Protein AF-A0A521FN89-F1 (afdb_monomer_lite)

Secondary structure (DSSP, 8-state):
--SSTTSSTTSSSSSS---------PPPHHHHHHHHHHHHHHHHHHTPPPP-SPPTTS-TT-TTTTT-HHHHTSHHHHH-TTS-BTTTTTSSSTT---PBPTHHHHTS---HHHHHHHHHHHHHHS-------------------------------SSGGGG--

Radius of gyration: 27.18 Å; chains: 1; bounding box: 83×64×55 Å

Foldseek 3Di:
DPDPVPPPVPPPPPPPPDPPPPPPPDPDVVNVVLVLVCLAQVCVSVVHDQFQDADPPQDVVLVVCRNPSNHNPRNCLQANSVQAQCNDPLVDDNSHRVHGGNVVVVPPPPPPVNVVVVVVVVVVVDDDPDPPPPPPPPDDDDDDDDDDDDDDDDPPDDPVVSPDD

Structure (mmCIF, N/CA/C/O backbone):
data_AF-A0A521FN89-F1
#
_entry.id   AF-A0A521FN89-F1
#
loop_
_atom_site.group_PDB
_atom_site.id
_atom_site.type_symbol
_atom_site.label_atom_id
_atom_site.label_alt_id
_atom_site.label_comp_id
_atom_site.label_asym_id
_atom_site.label_entity_id
_atom_site.label_seq_id
_atom_site.pdbx_PDB_ins_code
_atom_site.Cartn_x
_atom_site.Cartn_y
_atom_site.Cartn_z
_atom_site.occupancy
_atom_site.B_iso_or_equiv
_atom_site.auth_seq_id
_atom_site.auth_comp_id
_atom_site.auth_asym_id
_atom_site.auth_atom_id
_atom_site.pdbx_PDB_model_num
ATOM 1 N N . MET A 1 1 ? 71.090 -8.139 -41.449 1.00 52.09 1 MET A N 1
ATOM 2 C CA . MET A 1 1 ? 70.479 -8.644 -40.196 1.00 52.09 1 MET A CA 1
ATOM 3 C C . MET A 1 1 ? 69.151 -7.921 -39.938 1.00 52.09 1 MET A C 1
ATOM 5 O O . MET A 1 1 ? 69.048 -7.133 -39.009 1.00 52.09 1 MET A O 1
ATOM 9 N N . THR A 1 2 ? 68.128 -8.139 -40.779 1.00 53.69 2 THR A N 1
ATOM 10 C CA . THR A 1 2 ? 66.914 -7.284 -40.757 1.00 53.69 2 THR A CA 1
ATOM 11 C C . THR A 1 2 ? 65.649 -8.027 -41.204 1.00 53.69 2 THR A C 1
ATOM 13 O O . THR A 1 2 ? 64.848 -7.496 -41.961 1.00 53.69 2 THR A O 1
ATOM 16 N N . LYS A 1 3 ? 65.462 -9.289 -40.792 1.00 52.19 3 LYS A N 1
ATOM 17 C CA . LYS A 1 3 ? 64.255 -10.069 -41.152 1.00 52.19 3 LYS A CA 1
ATOM 18 C C . LYS A 1 3 ? 63.603 -10.844 -39.996 1.00 52.19 3 LYS A C 1
ATOM 20 O O . LYS A 1 3 ? 62.748 -11.675 -40.248 1.00 52.19 3 LYS A O 1
ATOM 25 N N . ILE A 1 4 ? 63.952 -10.555 -38.737 1.00 56.00 4 ILE A N 1
ATOM 26 C CA . ILE A 1 4 ? 63.400 -11.285 -37.569 1.00 56.00 4 ILE A CA 1
ATOM 27 C C . ILE A 1 4 ? 62.424 -10.424 -36.737 1.00 56.00 4 ILE A C 1
ATOM 29 O O . ILE A 1 4 ? 61.633 -10.940 -35.960 1.00 56.00 4 ILE A O 1
ATOM 33 N N . LYS A 1 5 ? 62.368 -9.101 -36.951 1.00 45.59 5 LYS A N 1
ATOM 34 C CA . LYS A 1 5 ? 61.544 -8.197 -36.120 1.00 45.59 5 LYS A CA 1
ATOM 35 C C . LYS A 1 5 ? 60.045 -8.161 -36.465 1.00 45.59 5 LYS A C 1
ATOM 37 O O . LYS A 1 5 ? 59.287 -7.532 -35.740 1.00 45.59 5 LYS A O 1
ATOM 42 N N . LYS A 1 6 ? 59.595 -8.814 -37.546 1.00 45.59 6 LYS A N 1
ATOM 43 C CA . LYS A 1 6 ? 58.177 -8.782 -37.968 1.00 45.59 6 LYS A CA 1
ATOM 44 C C . LYS A 1 6 ? 57.319 -9.933 -37.427 1.00 45.59 6 LYS A C 1
ATOM 46 O O . LYS A 1 6 ? 56.107 -9.878 -37.572 1.00 45.59 6 LYS A O 1
ATOM 51 N N . ALA A 1 7 ? 57.915 -10.937 -36.781 1.00 46.44 7 ALA A N 1
ATOM 52 C CA . ALA A 1 7 ? 57.180 -12.118 -36.317 1.00 46.44 7 ALA A CA 1
ATOM 53 C C . ALA A 1 7 ? 56.540 -11.966 -34.921 1.00 46.44 7 ALA A C 1
ATOM 55 O O . ALA A 1 7 ? 55.690 -12.766 -34.556 1.00 46.44 7 ALA A O 1
ATOM 56 N N . VAL A 1 8 ? 56.902 -10.938 -34.145 1.00 48.12 8 VAL A N 1
ATOM 57 C CA . VAL A 1 8 ? 56.388 -10.756 -32.768 1.00 48.12 8 VAL A CA 1
ATOM 58 C C . VAL A 1 8 ? 55.124 -9.884 -32.719 1.00 48.12 8 VAL A C 1
ATOM 60 O O . VAL A 1 8 ? 54.385 -9.910 -31.742 1.00 48.12 8 VAL A O 1
ATOM 63 N N . ALA A 1 9 ? 54.806 -9.154 -33.791 1.00 44.62 9 ALA A N 1
ATOM 64 C CA . ALA A 1 9 ? 53.658 -8.241 -33.816 1.00 44.62 9 ALA A CA 1
ATOM 65 C C . ALA A 1 9 ? 52.314 -8.911 -34.173 1.00 44.62 9 ALA A C 1
ATOM 67 O O . ALA A 1 9 ? 51.290 -8.237 -34.191 1.00 44.62 9 ALA A O 1
ATOM 68 N N . ILE A 1 10 ? 52.295 -10.222 -34.443 1.00 48.28 10 ILE A N 1
ATOM 69 C CA . ILE A 1 10 ? 51.078 -10.978 -34.795 1.00 48.28 10 ILE A CA 1
ATOM 70 C C . ILE A 1 10 ? 50.861 -12.117 -33.789 1.00 48.28 10 ILE A C 1
ATOM 72 O O . ILE A 1 10 ? 50.617 -13.251 -34.162 1.00 48.28 10 ILE A O 1
ATOM 76 N N . LEU A 1 11 ? 51.013 -11.847 -32.492 1.00 46.75 11 LEU A N 1
ATOM 77 C CA . LEU A 1 11 ? 50.614 -12.783 -31.424 1.00 46.75 11 LEU A CA 1
ATOM 78 C C . LEU A 1 11 ? 50.056 -12.067 -30.178 1.00 46.75 11 LEU A C 1
ATOM 80 O O . LEU A 1 11 ? 49.807 -12.703 -29.162 1.00 46.75 11 LEU A O 1
ATOM 84 N N . ALA A 1 12 ? 49.809 -10.755 -30.258 1.00 47.91 12 ALA A N 1
ATOM 85 C CA . ALA A 1 12 ? 49.251 -9.948 -29.165 1.00 47.91 12 ALA A CA 1
ATOM 86 C C . ALA A 1 12 ? 47.861 -9.357 -29.486 1.00 47.91 12 ALA A C 1
ATOM 88 O O . ALA A 1 12 ? 47.416 -8.433 -28.816 1.00 47.91 12 ALA A O 1
ATOM 89 N N . ALA A 1 13 ? 47.179 -9.862 -30.520 1.00 51.09 13 ALA A N 1
ATOM 90 C CA . ALA A 1 13 ? 45.869 -9.358 -30.954 1.00 51.09 13 ALA A CA 1
ATOM 91 C C . ALA A 1 13 ? 44.702 -10.338 -30.707 1.00 51.09 13 ALA A C 1
ATOM 93 O O . ALA A 1 13 ? 43.581 -10.060 -31.118 1.00 51.09 13 ALA A O 1
ATOM 94 N N . VAL A 1 14 ? 44.933 -11.473 -30.033 1.00 52.06 14 VAL A N 1
ATOM 95 C CA . VAL A 1 14 ? 43.906 -12.517 -29.795 1.00 52.06 14 VAL A CA 1
ATOM 96 C C . VAL A 1 14 ? 43.714 -12.799 -28.297 1.00 52.06 14 VAL A C 1
ATOM 98 O O . VAL A 1 14 ? 43.484 -13.925 -27.878 1.00 52.06 14 VAL A O 1
ATOM 101 N N . SER A 1 15 ? 43.826 -11.775 -27.452 1.00 55.38 15 SER A N 1
ATOM 102 C CA . SER A 1 15 ? 43.543 -11.889 -26.008 1.00 55.38 15 SER A CA 1
ATOM 103 C C . SER A 1 15 ? 42.516 -10.873 -25.488 1.00 55.38 15 SER A C 1
ATOM 105 O O . SER A 1 15 ? 42.207 -10.874 -24.302 1.00 55.38 15 SER A O 1
ATOM 107 N N . LEU A 1 16 ? 41.897 -10.073 -26.366 1.00 59.22 16 LEU A N 1
ATOM 108 C CA . LEU A 1 16 ? 40.799 -9.145 -26.034 1.00 59.22 16 LEU A CA 1
ATOM 109 C C . LEU A 1 16 ? 39.407 -9.722 -26.376 1.00 59.22 16 LEU A C 1
ATOM 111 O O . LEU A 1 16 ? 38.530 -9.021 -26.869 1.00 59.22 16 LEU A O 1
ATOM 115 N N . GLY A 1 17 ? 39.200 -11.022 -26.165 1.00 54.25 17 GLY A N 1
ATOM 116 C CA . GLY A 1 17 ? 38.037 -11.737 -26.703 1.00 54.25 17 GLY A CA 1
ATOM 117 C C . GLY A 1 17 ? 37.241 -12.557 -25.696 1.00 54.25 17 GLY A C 1
ATOM 118 O O . GLY A 1 17 ? 36.745 -13.608 -26.072 1.00 54.25 17 GLY A O 1
ATOM 119 N N . ALA A 1 18 ? 37.151 -12.148 -24.430 1.00 59.81 18 ALA A N 1
ATOM 120 C CA . ALA A 1 18 ? 36.240 -12.788 -23.474 1.00 59.81 18 ALA A CA 1
ATOM 121 C C . ALA A 1 18 ? 35.877 -11.849 -22.314 1.00 59.81 18 ALA A C 1
ATOM 123 O O . ALA A 1 18 ? 36.061 -12.180 -21.145 1.00 59.81 18 ALA A O 1
ATOM 124 N N . ILE A 1 19 ? 35.353 -10.659 -22.618 1.00 63.38 19 ILE A N 1
ATOM 125 C CA . ILE A 1 19 ? 34.515 -9.974 -21.629 1.00 63.38 19 ILE A CA 1
ATOM 126 C C . ILE A 1 19 ? 33.183 -10.716 -21.669 1.00 63.38 19 ILE A C 1
ATOM 128 O O . ILE A 1 19 ? 32.354 -10.469 -22.542 1.00 63.38 19 ILE A O 1
ATOM 132 N N . SER A 1 20 ? 33.016 -11.687 -20.771 1.00 60.06 20 SER A N 1
ATOM 133 C CA . SER A 1 20 ? 31.715 -12.286 -20.499 1.00 60.06 20 SER A CA 1
ATOM 134 C C . SER A 1 20 ? 30.771 -11.163 -20.085 1.00 60.06 20 SER A C 1
ATOM 136 O O . SER A 1 20 ? 30.815 -10.694 -18.950 1.00 60.06 20 SER A O 1
ATOM 138 N N . THR A 1 21 ? 29.925 -10.706 -21.005 1.00 60.84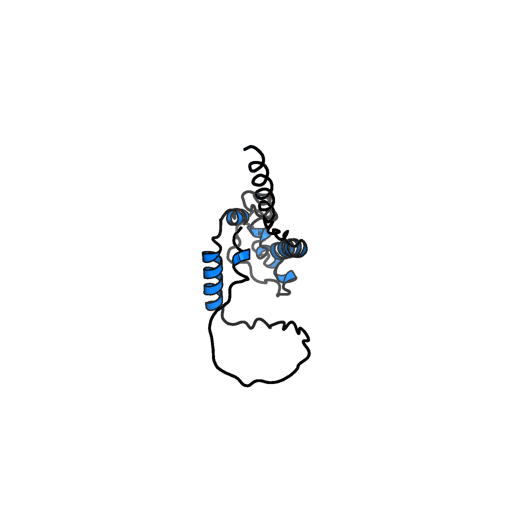 21 THR A N 1
ATOM 139 C CA . THR A 1 21 ? 28.751 -9.913 -20.658 1.00 60.84 21 THR A CA 1
ATOM 140 C C . THR A 1 21 ? 27.846 -10.840 -19.861 1.00 60.84 21 THR A C 1
ATOM 142 O O . THR A 1 21 ? 27.099 -11.632 -20.436 1.00 60.84 21 THR A O 1
ATOM 145 N N . ALA A 1 22 ? 27.970 -10.812 -18.533 1.00 61.19 22 ALA A N 1
ATOM 146 C CA . ALA A 1 22 ? 26.954 -11.380 -17.668 1.00 61.19 22 ALA A CA 1
ATOM 147 C C . ALA A 1 22 ? 25.636 -10.715 -18.076 1.00 61.19 22 ALA A C 1
ATOM 149 O O . ALA A 1 22 ? 25.475 -9.503 -17.937 1.00 61.19 22 ALA A O 1
ATOM 150 N N . ALA A 1 23 ? 24.743 -11.487 -18.690 1.00 59.19 23 ALA A N 1
ATOM 151 C CA . ALA A 1 23 ? 23.414 -11.010 -19.003 1.00 59.19 23 ALA A CA 1
ATOM 152 C C . ALA A 1 23 ? 22.731 -10.738 -17.663 1.00 59.19 23 ALA A C 1
ATOM 154 O O . ALA A 1 23 ? 22.388 -11.674 -16.940 1.00 59.19 23 ALA A O 1
ATOM 155 N N . PHE A 1 24 ? 22.575 -9.463 -17.309 1.00 56.91 24 PHE A N 1
ATOM 156 C CA . PHE A 1 24 ? 21.602 -9.084 -16.300 1.00 56.91 24 PHE A CA 1
ATOM 157 C C . PHE A 1 24 ? 20.266 -9.626 -16.794 1.00 56.91 24 PHE A C 1
ATOM 159 O O . PHE A 1 24 ? 19.802 -9.245 -17.869 1.00 56.91 24 PHE A O 1
ATOM 166 N N . ALA A 1 25 ? 19.704 -10.592 -16.069 1.00 62.88 25 ALA A N 1
ATOM 167 C CA . ALA A 1 25 ? 18.368 -11.064 -16.366 1.00 62.88 25 ALA A CA 1
ATOM 168 C C . ALA A 1 25 ? 17.439 -9.852 -16.236 1.00 62.88 25 ALA A C 1
ATOM 170 O O . ALA A 1 25 ? 17.292 -9.309 -15.140 1.00 62.88 25 ALA A O 1
ATOM 171 N N . ASP A 1 26 ? 16.874 -9.404 -17.359 1.00 70.50 26 ASP A N 1
ATOM 172 C CA . ASP A 1 26 ? 15.778 -8.438 -17.361 1.00 70.50 26 ASP A CA 1
ATOM 173 C C . ASP A 1 26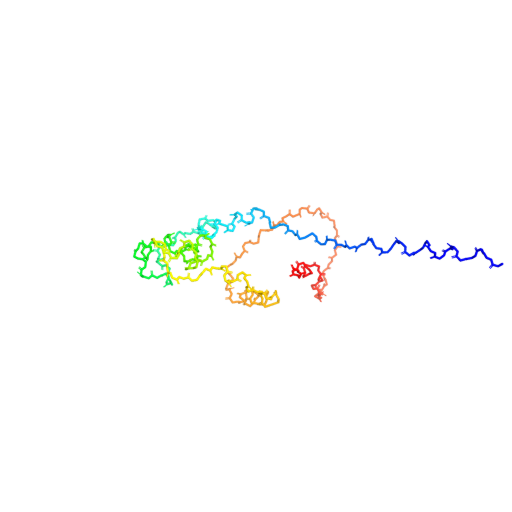 ? 14.733 -8.952 -16.362 1.00 70.50 26 ASP A C 1
ATOM 175 O O . ASP A 1 26 ? 14.414 -10.151 -16.412 1.00 70.50 26 ASP A O 1
ATOM 179 N N . PRO A 1 27 ? 14.263 -8.133 -15.399 1.00 70.56 27 PRO A N 1
ATOM 180 C CA . PRO A 1 27 ? 13.206 -8.562 -14.507 1.00 70.56 27 PRO A CA 1
ATOM 181 C C . PRO A 1 27 ? 12.075 -9.169 -15.334 1.00 70.56 27 PRO A C 1
ATOM 183 O O . PRO A 1 27 ? 11.471 -8.512 -16.181 1.00 70.56 27 PRO A O 1
ATOM 186 N N . ASP A 1 28 ? 11.814 -10.453 -15.087 1.00 85.69 28 ASP A N 1
ATOM 187 C CA . ASP A 1 28 ? 10.754 -11.183 -15.764 1.00 85.69 28 ASP A CA 1
ATOM 188 C C . ASP A 1 28 ? 9.457 -10.368 -15.655 1.00 85.69 28 ASP A C 1
ATOM 190 O O . ASP A 1 28 ? 8.962 -10.092 -14.556 1.00 85.69 28 ASP A O 1
ATOM 194 N N . GLN A 1 29 ? 8.914 -9.948 -16.799 1.00 88.12 29 GLN A N 1
ATOM 195 C CA . GLN A 1 29 ? 7.742 -9.069 -16.848 1.00 88.12 29 GLN A CA 1
ATOM 196 C C . GLN A 1 29 ? 6.543 -9.707 -16.125 1.00 88.12 29 GLN A C 1
ATOM 198 O O . GLN A 1 29 ? 5.728 -9.008 -15.514 1.00 88.12 29 GLN A O 1
ATOM 203 N N . GLY A 1 30 ? 6.468 -11.045 -16.113 1.00 90.94 30 GLY A N 1
ATOM 204 C CA . GLY A 1 30 ? 5.498 -11.798 -15.319 1.00 90.94 30 GLY A CA 1
ATOM 205 C C . GLY A 1 30 ? 5.653 -11.564 -13.814 1.00 90.94 30 GLY A C 1
ATOM 206 O O . GLY A 1 30 ? 4.665 -11.335 -13.109 1.00 90.94 30 GLY A O 1
ATOM 207 N N . SER A 1 31 ? 6.886 -11.561 -13.320 1.00 89.12 31 SER A N 1
ATOM 208 C CA . SER A 1 31 ? 7.246 -11.302 -11.927 1.00 89.12 31 SER A CA 1
ATOM 209 C C . SER A 1 31 ? 6.942 -9.862 -11.517 1.00 89.12 31 SER A C 1
ATOM 211 O O . SER A 1 31 ? 6.370 -9.658 -10.442 1.00 89.12 31 SER A O 1
ATOM 213 N N . ILE A 1 32 ? 7.199 -8.878 -12.387 1.00 88.69 32 ILE A N 1
ATOM 214 C CA . ILE A 1 32 ? 6.820 -7.472 -12.154 1.00 88.69 32 ILE A CA 1
ATOM 215 C C . ILE A 1 32 ? 5.296 -7.340 -12.057 1.00 88.69 32 ILE A C 1
ATOM 217 O O . ILE A 1 32 ? 4.767 -6.817 -11.070 1.00 88.69 32 ILE A O 1
ATOM 221 N N . ALA A 1 33 ? 4.567 -7.877 -13.040 1.00 93.69 33 ALA A N 1
ATOM 222 C CA . ALA A 1 33 ? 3.108 -7.822 -13.062 1.00 93.69 33 ALA A CA 1
ATOM 223 C C . ALA A 1 33 ? 2.490 -8.522 -11.840 1.00 93.69 33 ALA A C 1
ATOM 225 O O . ALA A 1 33 ? 1.530 -8.028 -11.237 1.00 93.69 33 ALA A O 1
ATOM 226 N N . ARG A 1 34 ? 3.051 -9.665 -11.429 1.00 95.12 34 ARG A N 1
ATOM 227 C CA . ARG A 1 34 ? 2.632 -10.373 -10.215 1.00 95.12 34 ARG A CA 1
ATOM 228 C C . ARG A 1 34 ? 2.933 -9.562 -8.954 1.00 95.12 34 ARG A C 1
ATOM 230 O O . ARG A 1 34 ? 2.083 -9.527 -8.064 1.00 95.12 34 ARG A O 1
ATOM 237 N N . GLY A 1 35 ? 4.085 -8.895 -8.890 1.00 93.50 35 GLY A N 1
ATOM 238 C CA . GLY A 1 35 ? 4.455 -7.984 -7.807 1.00 93.50 35 GLY A CA 1
ATOM 239 C C . GLY A 1 35 ? 3.438 -6.856 -7.628 1.00 93.50 35 GLY A C 1
ATOM 240 O O . GLY A 1 35 ? 2.936 -6.658 -6.523 1.00 93.50 35 GLY A O 1
ATOM 241 N N . GLY A 1 36 ? 3.026 -6.205 -8.720 1.00 94.25 36 GLY A N 1
ATOM 242 C CA . GLY A 1 36 ? 1.988 -5.167 -8.686 1.00 94.25 36 GLY A CA 1
ATOM 243 C C . GLY A 1 36 ? 0.637 -5.678 -8.168 1.00 94.25 36 GLY A C 1
ATOM 244 O O . GLY A 1 36 ? -0.001 -5.033 -7.335 1.00 94.25 36 GLY A O 1
ATOM 245 N N . LYS A 1 37 ? 0.215 -6.883 -8.584 1.00 97.06 37 LYS A N 1
ATOM 246 C CA . LYS A 1 37 ? -1.013 -7.513 -8.061 1.00 97.06 37 LYS A CA 1
ATOM 247 C C . LYS A 1 37 ? -0.915 -7.817 -6.564 1.00 97.06 37 LYS A C 1
ATOM 249 O O . LYS A 1 37 ? -1.892 -7.618 -5.843 1.00 97.06 37 LYS A O 1
ATOM 254 N N . LEU A 1 38 ? 0.239 -8.304 -6.096 1.00 97.00 38 LEU A N 1
ATOM 255 C CA . LEU A 1 38 ? 0.479 -8.555 -4.671 1.00 97.00 38 LEU A CA 1
ATOM 256 C C . LEU A 1 38 ? 0.425 -7.251 -3.869 1.00 97.00 38 LEU A C 1
ATOM 258 O O . LEU A 1 38 ? -0.254 -7.194 -2.848 1.00 97.00 38 LEU A O 1
ATOM 262 N N . TYR A 1 39 ? 1.062 -6.197 -4.371 1.00 96.06 39 TYR A N 1
ATOM 263 C CA . TYR A 1 39 ? 1.072 -4.880 -3.739 1.00 96.06 39 TYR A CA 1
ATOM 264 C C . TYR A 1 39 ? -0.334 -4.264 -3.620 1.00 96.06 39 TYR A C 1
ATOM 266 O O . TYR A 1 39 ? -0.665 -3.622 -2.620 1.00 96.06 39 TYR A O 1
ATOM 274 N N . ASP A 1 40 ? -1.195 -4.497 -4.616 1.00 96.69 40 ASP A N 1
ATOM 275 C CA . ASP A 1 40 ? -2.579 -4.027 -4.589 1.00 96.69 40 ASP A CA 1
ATOM 276 C C . ASP A 1 40 ? -3.490 -4.881 -3.704 1.00 96.69 40 ASP A C 1
ATOM 278 O O . ASP A 1 40 ? -4.297 -4.329 -2.959 1.00 96.69 40 ASP A O 1
ATOM 282 N N . LYS A 1 41 ? -3.437 -6.214 -3.823 1.00 96.69 41 LYS A N 1
ATOM 283 C CA . LYS A 1 41 ? -4.412 -7.107 -3.182 1.00 96.69 41 LYS A CA 1
ATOM 284 C C . LYS A 1 41 ? -3.866 -8.521 -2.962 1.00 96.69 41 LYS A C 1
ATOM 286 O O . LYS A 1 41 ? -4.398 -9.500 -3.494 1.00 96.69 41 LYS A O 1
ATOM 291 N N . TRP A 1 42 ? -2.808 -8.626 -2.157 1.00 96.94 42 TRP A N 1
ATOM 292 C CA . TRP A 1 42 ? -2.061 -9.866 -1.914 1.00 96.94 42 TRP A CA 1
ATOM 293 C C . TRP A 1 42 ? -2.935 -11.083 -1.595 1.00 96.94 42 TRP A C 1
ATOM 295 O O . TRP A 1 42 ? -2.722 -12.139 -2.190 1.00 96.94 42 TRP A O 1
ATOM 305 N N . TYR A 1 43 ? -3.948 -10.936 -0.735 1.00 96.88 43 TYR A N 1
ATOM 306 C CA . TYR A 1 43 ? -4.795 -12.045 -0.287 1.00 96.88 43 TYR A CA 1
ATOM 307 C C . TYR A 1 43 ? -5.541 -12.712 -1.450 1.00 96.88 43 TYR A C 1
ATOM 309 O O . TYR A 1 43 ? -5.615 -13.935 -1.513 1.00 96.88 43 TYR A O 1
ATOM 317 N N . LYS A 1 44 ? -5.968 -11.947 -2.467 1.00 97.25 44 LYS A N 1
ATOM 318 C CA . LYS A 1 44 ? -6.562 -12.530 -3.681 1.00 97.25 44 LYS A CA 1
ATOM 319 C C . LYS A 1 44 ? -5.540 -13.264 -4.543 1.00 97.25 44 LYS A C 1
ATOM 321 O O . LYS A 1 44 ? -5.867 -14.286 -5.136 1.00 97.25 44 LYS A O 1
ATOM 326 N N . VAL A 1 45 ? -4.312 -12.753 -4.626 1.00 96.94 45 VAL A N 1
ATOM 327 C CA . VAL A 1 45 ? -3.256 -13.356 -5.455 1.00 96.94 45 VAL A CA 1
ATOM 328 C C . VAL A 1 45 ? -2.794 -14.687 -4.875 1.00 96.94 45 VAL A C 1
ATOM 330 O O . VAL A 1 45 ? -2.602 -15.644 -5.624 1.00 96.94 45 VAL A O 1
ATOM 333 N N . ILE A 1 46 ? -2.630 -14.761 -3.553 1.00 96.25 46 ILE A N 1
ATOM 334 C CA . ILE A 1 46 ? -2.208 -15.992 -2.876 1.00 96.25 46 ILE A CA 1
ATOM 335 C C . ILE A 1 46 ? -3.375 -16.904 -2.481 1.00 96.25 46 ILE A C 1
ATOM 337 O O . ILE A 1 46 ? -3.131 -17.979 -1.945 1.00 96.25 46 ILE A O 1
ATOM 341 N N . LYS A 1 47 ? -4.620 -16.499 -2.775 1.00 96.94 47 LYS A N 1
ATOM 342 C CA . LYS A 1 47 ? -5.855 -17.218 -2.418 1.00 96.94 47 LYS A CA 1
ATOM 343 C C . LYS A 1 47 ? -6.015 -17.429 -0.905 1.00 96.94 47 LYS A C 1
ATOM 345 O O . LYS A 1 47 ? -6.481 -18.477 -0.474 1.00 96.94 47 LYS A O 1
ATOM 350 N N . ALA A 1 48 ? -5.597 -16.441 -0.119 1.00 96.69 48 ALA A N 1
ATOM 351 C CA . ALA A 1 48 ? -5.893 -16.374 1.304 1.00 96.69 48 ALA A CA 1
ATOM 352 C C . ALA A 1 48 ? -7.271 -15.741 1.527 1.00 96.69 48 ALA A C 1
ATOM 354 O O . ALA A 1 48 ? -7.788 -15.028 0.657 1.00 96.69 48 ALA A O 1
ATOM 355 N N . ASP A 1 49 ? -7.835 -15.968 2.709 1.00 97.56 49 ASP A N 1
ATOM 356 C CA . ASP A 1 49 ? -9.070 -15.313 3.118 1.00 97.56 49 ASP A CA 1
ATOM 357 C C . ASP A 1 49 ? -8.895 -13.791 3.166 1.00 97.56 49 ASP A C 1
ATOM 359 O O . ASP A 1 49 ? -7.805 -13.257 3.398 1.00 97.56 49 ASP A O 1
ATOM 363 N N . THR A 1 50 ? -9.986 -13.073 2.899 1.00 97.06 50 THR A N 1
ATOM 364 C CA . THR A 1 50 ? -9.971 -11.610 2.988 1.00 97.06 50 THR A CA 1
ATOM 365 C C . THR A 1 50 ? -9.870 -11.211 4.461 1.00 97.06 50 THR A C 1
ATOM 367 O O . THR A 1 50 ? -10.647 -11.734 5.258 1.00 97.06 50 THR A O 1
ATOM 370 N N . PRO A 1 51 ? -8.969 -10.285 4.834 1.00 96.44 51 PRO A N 1
ATOM 371 C CA . PRO A 1 51 ? -8.888 -9.801 6.206 1.00 96.44 51 PRO A CA 1
ATOM 372 C C . PRO A 1 51 ? -10.233 -9.251 6.689 1.00 96.44 51 PRO A C 1
ATOM 374 O O . PRO A 1 51 ? -10.872 -8.462 5.988 1.00 96.44 51 PRO A O 1
ATOM 377 N N . THR A 1 52 ? -10.648 -9.677 7.880 1.00 97.00 52 THR A N 1
ATOM 378 C CA . THR A 1 52 ? -11.900 -9.256 8.530 1.00 97.00 52 THR A CA 1
ATOM 379 C C . THR A 1 52 ? -11.675 -8.204 9.607 1.00 97.00 52 THR A C 1
ATOM 381 O O . THR A 1 52 ? -12.571 -7.417 9.882 1.00 97.00 52 THR A O 1
ATOM 384 N N . GLU A 1 53 ? -10.470 -8.151 10.170 1.00 96.19 53 GLU A N 1
ATOM 385 C CA . GLU A 1 53 ? -10.082 -7.177 11.186 1.00 96.19 53 GLU A CA 1
ATOM 386 C C . GLU A 1 53 ? -9.240 -6.061 10.581 1.00 96.19 53 GLU A C 1
ATOM 388 O O . GLU A 1 53 ? -8.465 -6.282 9.645 1.00 96.19 53 GLU A O 1
ATOM 393 N N . THR A 1 54 ? -9.376 -4.847 11.111 1.00 95.69 54 THR A N 1
ATOM 394 C CA . THR A 1 54 ? -8.562 -3.708 10.675 1.00 95.69 54 THR A CA 1
ATOM 395 C C . THR A 1 54 ? -7.086 -3.961 10.951 1.00 95.69 54 THR A C 1
ATOM 397 O O . THR A 1 54 ? -6.711 -4.471 12.007 1.00 95.69 54 THR A O 1
ATOM 400 N N . HIS A 1 55 ? -6.231 -3.575 10.002 1.00 96.12 55 HIS A N 1
ATOM 401 C CA . HIS A 1 55 ? -4.791 -3.660 10.192 1.00 96.12 55 HIS A CA 1
ATOM 402 C C . HIS A 1 55 ? -4.363 -2.815 11.414 1.00 96.12 55 HIS A C 1
ATOM 404 O O . HIS A 1 55 ? -4.616 -1.609 11.414 1.00 96.12 55 HIS A O 1
ATOM 410 N N . PRO A 1 56 ? -3.672 -3.381 12.427 1.00 95.75 56 PRO A N 1
ATOM 411 C CA . PRO A 1 56 ? -3.403 -2.694 13.700 1.00 95.75 56 PRO A CA 1
ATOM 412 C C . PRO A 1 56 ? -2.638 -1.370 13.580 1.00 95.75 56 PRO A C 1
ATOM 414 O O . PRO A 1 56 ? -2.787 -0.483 14.411 1.00 95.75 56 PRO A O 1
ATOM 417 N N . LEU A 1 57 ? -1.807 -1.245 12.543 1.00 95.50 57 LEU A N 1
ATOM 418 C CA . LEU A 1 57 ? -1.009 -0.044 12.267 1.00 95.50 57 LEU A CA 1
ATOM 419 C C . LEU A 1 57 ? -1.681 0.945 11.305 1.00 95.50 57 LEU A C 1
ATOM 421 O O . LEU A 1 57 ? -1.065 1.942 10.935 1.00 95.50 57 LEU A O 1
ATOM 425 N N . TYR A 1 58 ? -2.899 0.663 10.837 1.00 96.06 58 TYR A N 1
ATOM 426 C CA . TYR A 1 58 ? -3.586 1.597 9.954 1.00 96.06 58 TYR A CA 1
ATOM 427 C C . TYR A 1 58 ? -4.070 2.815 10.751 1.00 96.06 58 TYR A C 1
ATOM 429 O O . TYR A 1 58 ? -4.669 2.641 11.815 1.00 96.06 58 TYR A O 1
ATOM 437 N N . PRO A 1 59 ? -3.835 4.048 10.272 1.00 95.12 59 PRO A N 1
ATOM 438 C CA . PRO A 1 59 ? -4.167 5.240 11.034 1.00 95.12 59 PRO A CA 1
ATOM 439 C C . PRO A 1 59 ? -5.680 5.382 11.193 1.00 95.12 59 PRO A C 1
ATOM 441 O O . PRO A 1 59 ? -6.425 5.443 10.213 1.00 95.12 59 PRO A O 1
ATOM 444 N N . SER A 1 60 ? -6.129 5.504 12.441 1.00 94.56 60 SER A N 1
ATOM 445 C CA . SER A 1 60 ? -7.534 5.762 12.774 1.00 94.56 60 SER A CA 1
ATOM 446 C C . SER A 1 60 ? -8.028 7.121 12.270 1.00 94.56 60 SER A C 1
ATOM 448 O O . SER A 1 60 ? -9.229 7.291 12.083 1.00 94.56 60 SER A O 1
ATOM 450 N N . SER A 1 61 ? -7.115 8.061 11.998 1.00 93.12 61 SER A N 1
ATOM 451 C CA . SER A 1 61 ? -7.421 9.374 11.419 1.00 93.12 61 SER A CA 1
ATOM 452 C C . SER A 1 61 ? -7.945 9.308 9.980 1.00 93.12 61 SER A C 1
ATOM 454 O O . SER A 1 61 ? -8.593 10.251 9.531 1.00 93.12 61 SER A O 1
ATOM 456 N N . ASN A 1 62 ? -7.717 8.209 9.247 1.00 94.25 62 ASN A N 1
ATOM 457 C CA . ASN A 1 62 ? -8.354 7.987 7.951 1.00 94.25 62 ASN A CA 1
ATOM 458 C C . ASN A 1 62 ? -9.704 7.284 8.153 1.00 94.25 62 ASN A C 1
ATOM 460 O O . ASN A 1 62 ? -9.825 6.065 8.023 1.00 94.25 62 ASN A O 1
ATOM 464 N N . GLU A 1 63 ? -10.739 8.063 8.464 1.00 92.19 63 GLU A N 1
ATOM 465 C CA . GLU A 1 63 ? -12.078 7.552 8.795 1.00 92.19 63 GLU A CA 1
ATOM 466 C C . GLU A 1 63 ? -12.691 6.684 7.687 1.00 92.19 63 GLU A C 1
ATOM 468 O O . GLU A 1 63 ? -13.423 5.732 7.968 1.00 92.19 63 GLU A O 1
ATOM 473 N N . LYS A 1 64 ? -12.358 6.976 6.423 1.00 94.31 64 LYS A N 1
ATOM 474 C CA . LYS A 1 64 ? -12.894 6.257 5.264 1.00 94.31 64 LYS A CA 1
ATOM 475 C C . LYS A 1 64 ? -12.457 4.796 5.250 1.00 94.31 64 LYS A C 1
ATOM 477 O O . LYS A 1 64 ? -13.281 3.926 4.972 1.00 94.31 64 LYS A O 1
ATOM 482 N N . TYR A 1 65 ? -11.184 4.523 5.528 1.00 96.00 65 TYR A N 1
ATOM 483 C CA . TYR A 1 65 ? -10.601 3.187 5.373 1.00 96.00 65 TYR A CA 1
ATOM 484 C C . TYR A 1 65 ? -10.177 2.529 6.693 1.00 96.00 65 TYR A C 1
ATOM 486 O O . TYR A 1 65 ? -9.939 1.319 6.717 1.00 96.00 65 TYR A O 1
ATOM 494 N N . ALA A 1 66 ? -10.172 3.257 7.815 1.00 94.94 66 ALA A N 1
ATOM 495 C CA . ALA A 1 66 ? -9.840 2.709 9.134 1.00 94.94 66 ALA A CA 1
ATOM 496 C C . ALA A 1 66 ? -10.761 1.560 9.568 1.00 94.94 66 ALA A C 1
ATOM 498 O O . ALA A 1 66 ? -10.336 0.688 10.318 1.00 94.94 66 ALA A O 1
ATOM 499 N N . LYS A 1 67 ? -11.997 1.507 9.060 1.00 95.38 67 LYS A N 1
ATOM 500 C CA . LYS A 1 67 ? -12.960 0.419 9.319 1.00 95.38 67 LYS A CA 1
ATOM 501 C C . LYS A 1 67 ? -13.179 -0.499 8.107 1.00 95.38 67 LYS A C 1
ATOM 503 O O . LYS A 1 67 ? -14.175 -1.209 8.046 1.00 95.38 67 LYS A O 1
ATOM 508 N N . GLN A 1 68 ? -12.279 -0.461 7.122 1.00 96.12 68 GLN A N 1
ATOM 509 C CA . GLN A 1 68 ? -12.366 -1.257 5.893 1.00 96.12 68 GLN A CA 1
ATOM 510 C C . GLN A 1 68 ? -11.199 -2.252 5.812 1.00 96.12 68 GLN A C 1
ATOM 512 O O . GLN A 1 68 ? -10.195 -1.969 5.151 1.00 96.12 68 GLN A O 1
ATOM 517 N N . PRO A 1 69 ? -11.300 -3.421 6.467 1.00 95.31 69 PRO A N 1
ATOM 518 C CA . PRO A 1 69 ? -10.205 -4.392 6.564 1.00 95.31 69 PRO A CA 1
ATOM 519 C C . PRO A 1 69 ? -9.772 -4.942 5.192 1.00 95.31 69 PRO A C 1
ATOM 521 O O . PRO A 1 69 ? -8.594 -5.146 4.910 1.00 95.31 69 PRO A O 1
ATOM 524 N N . ASN A 1 70 ? -10.699 -5.057 4.246 1.00 95.56 70 ASN A N 1
ATOM 525 C CA . ASN A 1 70 ? -10.394 -5.405 2.859 1.00 95.56 70 ASN A CA 1
ATOM 526 C C . ASN A 1 70 ? -9.520 -4.356 2.127 1.00 95.56 70 ASN A C 1
ATOM 528 O O . ASN A 1 70 ? -8.868 -4.694 1.130 1.00 95.56 70 ASN A O 1
ATOM 532 N N . ASN A 1 71 ? -9.501 -3.105 2.596 1.00 95.69 71 ASN A N 1
ATOM 533 C CA . ASN A 1 71 ? -8.752 -2.002 1.999 1.00 95.69 71 ASN A CA 1
ATOM 534 C C . ASN A 1 71 ? -7.468 -1.691 2.772 1.00 95.69 71 ASN A C 1
ATOM 536 O O . ASN A 1 71 ? -6.415 -1.569 2.150 1.00 95.69 71 ASN A O 1
ATOM 540 N N . ASN A 1 72 ? -7.531 -1.610 4.101 1.00 95.62 72 ASN A N 1
ATOM 541 C CA . ASN A 1 72 ? -6.407 -1.167 4.928 1.00 95.62 72 ASN A CA 1
ATOM 542 C C . ASN A 1 72 ? -5.256 -2.185 5.061 1.00 95.62 72 ASN A C 1
ATOM 544 O O . ASN A 1 72 ? -4.164 -1.817 5.481 1.00 95.62 72 ASN A O 1
ATOM 548 N N . TRP A 1 73 ? -5.453 -3.429 4.613 1.00 96.56 73 TRP A N 1
ATOM 549 C CA . TRP A 1 73 ? -4.392 -4.438 4.474 1.00 96.56 73 TRP A CA 1
ATOM 550 C C . TRP A 1 73 ? -3.654 -4.407 3.127 1.00 96.56 73 TRP A C 1
ATOM 552 O O . TRP A 1 73 ? -2.743 -5.207 2.894 1.00 96.56 73 TRP A O 1
ATOM 562 N N . ARG A 1 74 ? -4.060 -3.539 2.195 1.00 96.19 74 ARG A N 1
ATOM 563 C CA . ARG A 1 74 ? -3.404 -3.403 0.888 1.00 96.19 74 ARG A CA 1
ATOM 564 C C . ARG A 1 74 ? -2.146 -2.563 1.070 1.00 96.19 74 ARG A C 1
ATOM 566 O O . ARG A 1 74 ? -2.231 -1.452 1.581 1.00 96.19 74 ARG A O 1
ATOM 573 N N . CYS A 1 75 ? -0.997 -3.044 0.598 1.00 96.25 75 CYS A N 1
ATOM 574 C CA . CYS A 1 75 ? 0.286 -2.352 0.773 1.00 96.25 75 CYS A CA 1
ATOM 575 C C . CYS A 1 75 ? 0.223 -0.910 0.254 1.00 96.25 75 CYS A C 1
ATOM 577 O O . CYS A 1 75 ? 0.681 0.024 0.914 1.00 96.25 75 CYS A O 1
ATOM 579 N N . LYS A 1 76 ? -0.436 -0.722 -0.895 1.00 95.94 76 LYS A N 1
ATOM 580 C CA . LYS A 1 76 ? -0.617 0.601 -1.488 1.00 95.94 76 LYS A CA 1
ATOM 581 C C . LYS A 1 76 ? -1.459 1.565 -0.658 1.00 95.94 76 LYS A C 1
ATOM 583 O O . LYS A 1 76 ? -1.331 2.764 -0.857 1.00 95.94 76 LYS A O 1
ATOM 588 N N . GLU A 1 77 ? -2.345 1.068 0.204 1.00 96.62 77 GLU A N 1
ATOM 589 C CA . GLU A 1 77 ? -3.224 1.923 1.007 1.00 96.62 77 GLU A CA 1
ATOM 590 C C . GLU A 1 77 ? -2.408 2.727 2.025 1.00 96.62 77 GLU A C 1
ATOM 592 O O . GLU A 1 77 ? -2.678 3.901 2.237 1.00 96.62 77 GLU A O 1
ATOM 597 N N . CYS A 1 78 ? -1.349 2.132 2.579 1.00 95.50 78 CYS A N 1
ATOM 598 C CA . CYS A 1 78 ? -0.413 2.831 3.459 1.00 95.50 78 CYS A CA 1
ATOM 599 C C . CYS A 1 78 ? 0.705 3.531 2.680 1.00 95.50 78 CYS A C 1
ATOM 601 O O . CYS A 1 78 ? 1.036 4.675 2.970 1.00 95.50 78 CYS A O 1
ATOM 603 N N . HIS A 1 79 ? 1.287 2.853 1.689 1.00 95.38 79 HIS A N 1
ATOM 604 C CA . HIS A 1 79 ? 2.545 3.276 1.067 1.00 95.38 79 HIS A CA 1
ATOM 605 C C . HIS A 1 79 ? 2.386 3.959 -0.298 1.00 95.38 79 HIS A C 1
ATOM 607 O O . HIS A 1 79 ? 3.381 4.242 -0.967 1.00 95.38 79 HIS A O 1
ATOM 613 N N . GLY A 1 80 ? 1.152 4.245 -0.715 1.00 95.69 80 GLY A N 1
ATOM 614 C CA . GLY A 1 80 ? 0.835 4.845 -2.010 1.00 95.69 80 GLY A CA 1
ATOM 615 C C . GLY A 1 80 ? 0.877 3.8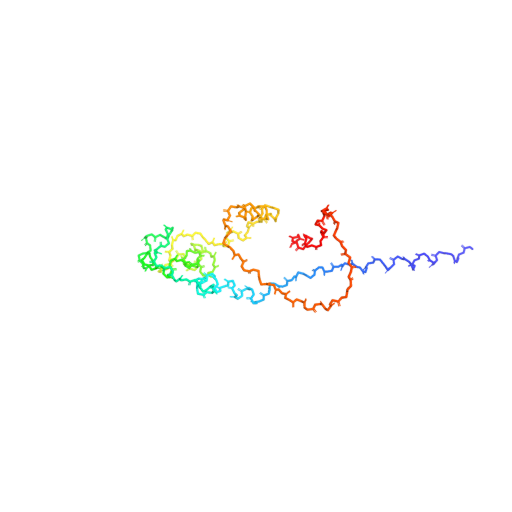36 -3.155 1.00 95.69 80 GLY A C 1
ATOM 616 O O . GLY A 1 80 ? 1.679 2.902 -3.159 1.00 95.69 80 GLY A O 1
ATOM 617 N N . TRP A 1 81 ? 0.024 4.017 -4.167 1.00 94.50 81 TRP A N 1
ATOM 618 C CA . TRP A 1 81 ? 0.061 3.189 -5.386 1.00 94.50 81 TRP A CA 1
ATOM 619 C C . TRP A 1 81 ? 1.327 3.412 -6.222 1.00 94.50 81 TRP A C 1
ATOM 621 O O . TRP A 1 81 ? 1.722 2.529 -6.974 1.00 94.50 81 TRP A O 1
ATOM 631 N N . ASP A 1 82 ? 1.965 4.566 -6.044 1.00 93.69 82 ASP A N 1
ATOM 632 C CA . ASP A 1 82 ? 3.241 4.966 -6.635 1.00 93.69 82 ASP A CA 1
ATOM 633 C C . ASP A 1 82 ? 4.455 4.600 -5.754 1.00 93.69 82 ASP A C 1
ATOM 635 O O . ASP A 1 82 ? 5.597 4.911 -6.097 1.00 93.69 82 ASP A O 1
ATOM 639 N N . GLY A 1 83 ? 4.219 3.971 -4.596 1.00 92.88 83 GLY A N 1
ATOM 640 C CA . GLY A 1 83 ? 5.254 3.583 -3.638 1.00 92.88 83 GLY A CA 1
ATOM 641 C C . GLY A 1 83 ? 5.880 4.748 -2.865 1.00 92.88 83 GLY A C 1
ATOM 642 O O . GLY A 1 83 ? 6.874 4.546 -2.165 1.00 92.88 83 GLY A O 1
ATOM 643 N N . ARG A 1 84 ? 5.333 5.966 -2.976 1.00 94.12 84 ARG A N 1
ATOM 644 C CA . ARG A 1 84 ? 5.889 7.186 -2.363 1.00 94.12 84 ARG A CA 1
ATOM 645 C C . ARG A 1 84 ? 5.161 7.622 -1.086 1.00 94.12 84 ARG A C 1
ATOM 647 O O . ARG A 1 84 ? 5.685 8.451 -0.348 1.00 94.12 84 ARG A O 1
ATOM 654 N N . GLY A 1 85 ? 4.005 7.034 -0.780 1.00 94.44 85 GLY A N 1
ATOM 655 C CA . GLY A 1 85 ? 3.240 7.305 0.442 1.00 94.44 85 GLY A CA 1
ATOM 656 C C . GLY A 1 85 ? 2.927 8.793 0.610 1.00 94.44 85 GLY A C 1
ATOM 657 O O . GLY A 1 85 ? 2.387 9.425 -0.301 1.00 94.44 85 GLY A O 1
ATOM 658 N N . VAL A 1 86 ? 3.299 9.346 1.766 1.00 95.44 86 VAL A N 1
ATOM 659 C CA . VAL A 1 86 ? 3.143 10.769 2.112 1.00 95.44 86 VAL A CA 1
ATOM 660 C C . VAL A 1 86 ? 3.859 11.727 1.147 1.00 95.44 86 VAL A C 1
ATOM 662 O O . VAL A 1 86 ? 3.408 12.853 0.972 1.00 95.44 86 VAL A O 1
ATOM 665 N N . ASP A 1 87 ? 4.899 11.271 0.443 1.00 95.12 87 ASP A N 1
ATOM 666 C CA . ASP A 1 87 ? 5.669 12.069 -0.527 1.00 95.12 87 ASP A CA 1
ATOM 667 C C . ASP A 1 87 ? 5.176 11.875 -1.980 1.00 95.12 87 ASP A C 1
ATOM 669 O O . ASP A 1 87 ? 5.891 12.150 -2.957 1.00 95.12 87 ASP A O 1
ATOM 673 N N . GLY A 1 88 ? 3.972 11.316 -2.133 1.00 95.31 88 GLY A N 1
ATOM 674 C CA . GLY A 1 88 ? 3.449 10.779 -3.384 1.00 95.31 88 GLY A CA 1
ATOM 675 C C . GLY A 1 88 ? 2.025 11.181 -3.726 1.00 95.31 88 GLY A C 1
ATOM 676 O O . GLY A 1 88 ? 1.473 12.173 -3.248 1.00 95.31 88 GLY A O 1
ATOM 677 N N . ALA A 1 89 ? 1.397 10.351 -4.551 1.00 96.00 89 ALA A N 1
ATOM 678 C CA . ALA A 1 89 ? 0.005 10.488 -4.951 1.00 96.00 89 ALA A CA 1
ATOM 679 C C . ALA A 1 89 ? -0.972 10.427 -3.764 1.00 96.00 89 ALA A C 1
ATOM 681 O O . ALA A 1 89 ? -2.072 10.963 -3.863 1.00 96.00 89 ALA A O 1
ATOM 682 N N . TYR A 1 90 ? -0.584 9.792 -2.651 1.00 95.38 90 TYR A N 1
ATOM 683 C CA . TYR A 1 90 ? -1.379 9.704 -1.417 1.00 95.38 90 TYR A CA 1
ATOM 684 C C . TYR A 1 90 ? -0.954 10.734 -0.354 1.00 95.38 90 TYR A C 1
ATOM 686 O O . TYR A 1 90 ? -1.302 10.596 0.816 1.00 95.38 90 TYR A O 1
ATOM 694 N N . LYS A 1 91 ? -0.247 11.806 -0.744 1.00 96.50 91 LYS A N 1
ATOM 695 C CA . LYS A 1 91 ? 0.074 12.929 0.158 1.00 96.50 91 LYS A CA 1
ATOM 696 C C . LYS A 1 91 ? -1.165 13.606 0.755 1.00 96.50 91 LYS A C 1
ATOM 698 O O . LYS A 1 91 ? -1.103 14.171 1.840 1.00 96.50 91 LYS A O 1
ATOM 703 N N . SER A 1 92 ? -2.283 13.584 0.030 1.00 95.06 92 SER A N 1
ATOM 704 C CA . SER A 1 92 ? -3.553 14.197 0.420 1.00 95.06 92 SER A CA 1
ATOM 705 C C . SER A 1 92 ? -4.741 13.440 -0.189 1.00 95.06 92 SER A C 1
ATOM 707 O O . SER A 1 92 ? -4.573 12.498 -0.967 1.00 95.06 92 SER A O 1
ATOM 709 N N . GLY A 1 93 ? -5.961 13.836 0.179 1.00 94.31 93 GLY A N 1
ATOM 710 C CA . GLY A 1 93 ? -7.195 13.204 -0.289 1.00 94.31 93 GLY A CA 1
ATOM 711 C C . GLY A 1 93 ? -7.589 11.970 0.525 1.00 94.31 93 GLY A C 1
ATOM 712 O O . GLY A 1 93 ? -7.050 11.703 1.593 1.00 94.31 93 GLY A O 1
ATOM 713 N N . SER A 1 94 ? -8.563 11.204 0.022 1.00 94.44 94 SER A N 1
ATOM 714 C CA . SER A 1 94 ? -9.220 10.163 0.832 1.00 94.44 94 SER A CA 1
ATOM 715 C C . SER A 1 94 ? -8.332 8.969 1.209 1.00 94.44 94 SER A C 1
ATOM 717 O O . SER A 1 94 ? -8.670 8.225 2.120 1.00 94.44 94 SER A O 1
ATOM 719 N N . HIS A 1 95 ? -7.204 8.793 0.519 1.00 95.44 95 HIS A N 1
ATOM 720 C CA . HIS A 1 95 ? -6.224 7.735 0.780 1.00 95.44 95 HIS A CA 1
ATOM 721 C C . HIS A 1 95 ? -5.019 8.220 1.603 1.00 95.44 95 HIS A C 1
ATOM 723 O O . HIS A 1 95 ? -4.056 7.480 1.780 1.00 95.44 95 HIS A O 1
ATOM 729 N N . ALA A 1 96 ? -5.031 9.467 2.084 1.00 96.50 96 ALA A N 1
ATOM 730 C CA . ALA A 1 96 ? -3.921 9.990 2.864 1.00 96.50 96 ALA A CA 1
ATOM 731 C C . ALA A 1 96 ? -3.820 9.280 4.219 1.00 96.50 96 ALA A C 1
ATOM 733 O O . ALA A 1 96 ? -4.799 9.174 4.959 1.00 96.50 96 ALA A O 1
ATOM 734 N N . THR A 1 97 ? -2.619 8.800 4.535 1.00 95.38 97 THR A N 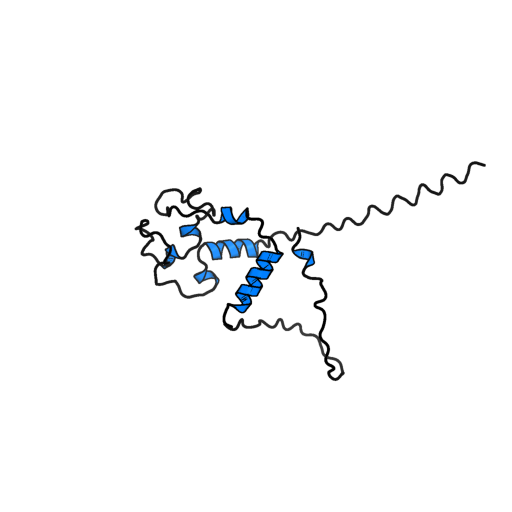1
ATOM 735 C CA . THR A 1 97 ? -2.301 8.109 5.796 1.00 95.38 97 THR A CA 1
ATOM 736 C C . THR A 1 97 ? -1.187 8.798 6.582 1.00 95.38 97 THR A C 1
ATOM 738 O O . THR A 1 97 ? -1.028 8.535 7.769 1.00 95.38 97 THR A O 1
ATOM 741 N N . GLY A 1 98 ? -0.391 9.656 5.931 1.00 94.88 98 GLY A N 1
ATOM 742 C CA . GLY A 1 98 ? 0.831 10.231 6.506 1.00 94.88 98 GLY A CA 1
ATOM 743 C C . GLY A 1 98 ? 2.004 9.244 6.608 1.00 94.88 98 GLY A C 1
ATOM 744 O O . GLY A 1 98 ? 3.049 9.590 7.154 1.00 94.88 98 GLY A O 1
ATOM 745 N N . ILE A 1 99 ? 1.863 8.023 6.082 1.00 94.06 99 ILE A N 1
ATOM 746 C CA . ILE A 1 99 ? 2.889 6.976 6.152 1.00 94.06 99 ILE A CA 1
ATOM 747 C C . ILE A 1 99 ? 3.889 7.134 4.997 1.00 94.06 99 ILE A C 1
ATOM 749 O O . ILE A 1 99 ? 3.516 7.415 3.856 1.00 94.06 99 ILE A O 1
ATOM 753 N N . LYS A 1 100 ? 5.182 6.932 5.282 1.00 93.88 100 LYS A N 1
ATOM 754 C CA . LYS A 1 100 ? 6.249 6.962 4.267 1.00 93.88 100 LYS A CA 1
ATOM 755 C C . LYS A 1 100 ? 6.083 5.851 3.226 1.00 93.88 100 LYS A C 1
ATOM 757 O O . LYS A 1 100 ? 5.673 4.733 3.541 1.00 93.88 100 LYS A O 1
ATOM 762 N N . GLY A 1 101 ? 6.434 6.158 1.980 1.00 92.88 101 GLY A N 1
ATOM 763 C CA . GLY A 1 101 ? 6.428 5.191 0.885 1.00 92.88 101 GLY A CA 1
ATOM 764 C C . GLY A 1 101 ? 7.472 4.080 1.029 1.00 92.88 101 GLY A C 1
ATOM 765 O O . GLY A 1 101 ? 8.476 4.235 1.723 1.00 92.88 101 GLY A O 1
ATOM 766 N N . VAL A 1 102 ? 7.257 2.968 0.320 1.00 90.38 102 VAL A N 1
ATOM 767 C CA . VAL A 1 102 ? 8.207 1.841 0.253 1.00 90.38 102 VAL A CA 1
ATOM 768 C C . VAL A 1 102 ? 9.457 2.157 -0.565 1.00 90.38 102 VAL A C 1
ATOM 770 O O . VAL A 1 102 ? 10.489 1.530 -0.351 1.00 90.38 102 VAL A O 1
ATOM 773 N N . ASN A 1 103 ? 9.413 3.147 -1.460 1.00 84.06 103 ASN A N 1
ATOM 774 C CA . ASN A 1 103 ? 10.559 3.485 -2.309 1.00 84.06 103 ASN A CA 1
ATOM 775 C C . ASN A 1 103 ? 11.772 3.956 -1.487 1.00 84.06 103 ASN A C 1
ATOM 777 O O . ASN A 1 103 ? 12.906 3.737 -1.896 1.00 84.06 103 ASN A O 1
ATOM 781 N N . GLY A 1 104 ? 11.558 4.502 -0.283 1.00 65.06 104 GLY A N 1
ATOM 782 C CA . GLY A 1 104 ? 12.647 4.825 0.647 1.00 65.06 104 GLY A CA 1
ATOM 783 C C . GLY A 1 104 ? 13.459 3.605 1.110 1.00 65.06 104 GLY A C 1
ATOM 784 O O . GLY A 1 104 ? 14.585 3.768 1.571 1.00 65.06 104 GLY A O 1
ATOM 785 N N . MET A 1 105 ? 12.916 2.392 0.955 1.00 62.78 105 MET A N 1
ATOM 786 C CA . MET A 1 105 ? 13.614 1.126 1.205 1.00 62.78 105 MET A CA 1
ATOM 787 C C . MET A 1 105 ? 14.352 0.606 -0.034 1.00 62.78 105 MET A C 1
ATOM 789 O O . MET A 1 105 ? 15.316 -0.131 0.116 1.00 62.78 105 MET A O 1
ATOM 793 N N . ALA A 1 106 ? 13.941 0.992 -1.248 1.00 60.72 106 ALA A N 1
ATOM 794 C CA . ALA A 1 106 ? 14.607 0.573 -2.486 1.00 60.72 106 ALA A CA 1
ATOM 795 C C . ALA A 1 106 ? 16.003 1.204 -2.633 1.00 60.72 106 ALA A C 1
ATOM 797 O O . ALA A 1 106 ? 16.905 0.587 -3.189 1.00 60.72 106 ALA A O 1
ATOM 798 N N . GLN A 1 107 ? 16.195 2.407 -2.083 1.00 51.97 107 GLN A N 1
ATOM 799 C CA . GLN A 1 107 ? 17.505 3.060 -1.988 1.00 51.97 107 GLN A CA 1
ATOM 800 C C . GLN A 1 107 ? 18.391 2.504 -0.866 1.00 51.97 107 GLN A C 1
ATOM 802 O O . GLN A 1 107 ? 19.568 2.863 -0.788 1.00 51.97 107 GLN A O 1
ATOM 807 N N . GLN A 1 108 ? 17.859 1.663 0.025 1.00 55.16 108 GLN A N 1
ATOM 808 C CA . GLN A 1 108 ? 18.710 0.975 0.982 1.00 55.16 108 GLN A CA 1
ATOM 809 C C . GLN A 1 108 ? 19.420 -0.127 0.213 1.00 55.16 108 GLN A C 1
ATOM 811 O O . GLN A 1 108 ? 18.804 -1.117 -0.171 1.00 55.16 108 GLN A O 1
ATOM 816 N N . GLN A 1 109 ? 20.718 0.064 -0.020 1.00 50.97 109 GLN A N 1
ATOM 817 C CA . GLN A 1 109 ? 21.618 -0.983 -0.481 1.00 50.97 109 GLN A CA 1
ATOM 818 C C . GLN A 1 109 ? 21.609 -2.080 0.589 1.00 50.97 109 GLN A C 1
ATOM 820 O O . GLN A 1 109 ? 22.397 -2.069 1.536 1.00 50.97 109 GLN A O 1
ATOM 825 N N . LEU A 1 110 ? 20.632 -2.978 0.512 1.00 55.81 110 LEU A N 1
ATOM 826 C CA . LEU A 1 110 ? 20.559 -4.107 1.408 1.00 55.81 110 LEU A CA 1
ATOM 827 C C . LEU A 1 110 ? 21.729 -5.005 1.025 1.00 55.81 110 LEU A C 1
ATOM 829 O O . LEU A 1 110 ? 21.742 -5.578 -0.064 1.00 55.81 110 LEU A O 1
ATOM 833 N N . ASP A 1 111 ? 22.750 -5.075 1.880 1.00 55.88 111 ASP A N 1
ATOM 834 C CA . ASP A 1 111 ? 23.876 -5.940 1.572 1.00 55.88 111 ASP A CA 1
ATOM 835 C C . ASP A 1 111 ? 23.365 -7.392 1.498 1.00 55.88 111 ASP A C 1
ATOM 837 O O . ASP A 1 111 ? 22.641 -7.881 2.374 1.00 55.88 111 ASP A O 1
ATOM 841 N N . CYS A 1 112 ? 23.642 -8.046 0.368 1.00 56.38 112 CYS A N 1
ATOM 842 C CA . CYS A 1 112 ? 23.166 -9.400 0.104 1.00 56.38 112 CYS A CA 1
ATOM 843 C C . CYS A 1 112 ? 23.530 -10.387 1.232 1.00 56.38 112 CYS A C 1
ATOM 845 O O . CYS A 1 112 ? 22.674 -11.198 1.588 1.00 56.38 112 CYS A O 1
ATOM 847 N N . PRO A 1 113 ? 24.728 -10.323 1.851 1.00 63.12 113 PRO A N 1
ATOM 848 C CA . PRO A 1 113 ? 25.057 -11.154 3.009 1.00 63.12 113 PRO A CA 1
ATOM 849 C C . PRO A 1 113 ? 24.119 -10.976 4.216 1.00 63.12 113 PRO A C 1
ATOM 851 O O . PRO A 1 113 ? 23.716 -11.966 4.824 1.00 63.12 113 PRO A O 1
ATOM 854 N N . LYS A 1 114 ? 23.727 -9.748 4.558 1.00 63.62 114 LYS A N 1
ATOM 855 C CA . LYS A 1 114 ? 22.846 -9.400 5.680 1.00 63.62 114 LYS A CA 1
ATOM 856 C C . LYS A 1 114 ? 21.411 -9.772 5.378 1.00 63.62 114 LYS A C 1
ATOM 858 O O . LYS A 1 114 ? 20.742 -10.279 6.270 1.00 63.62 114 LYS A O 1
ATOM 863 N N . VAL A 1 115 ? 20.944 -9.589 4.141 1.00 64.38 115 VAL A N 1
ATOM 864 C CA . VAL A 1 115 ? 19.607 -10.055 3.739 1.00 64.38 115 VAL A CA 1
ATOM 865 C C . VAL A 1 115 ? 19.546 -11.570 3.761 1.00 64.38 115 VAL A C 1
ATOM 867 O O . VAL A 1 115 ? 18.633 -12.124 4.359 1.00 64.38 115 VAL A O 1
ATOM 870 N N . ALA A 1 116 ? 20.525 -12.253 3.166 1.00 63.22 116 ALA A N 1
ATOM 871 C CA . ALA A 1 116 ? 20.580 -13.709 3.185 1.00 63.22 116 ALA A CA 1
ATOM 872 C C . ALA A 1 116 ? 20.651 -14.231 4.624 1.00 63.22 116 ALA A C 1
ATOM 874 O O . ALA A 1 116 ? 19.922 -15.157 4.972 1.00 63.22 116 ALA A O 1
ATOM 875 N N . ARG A 1 117 ? 21.459 -13.601 5.486 1.00 66.75 117 ARG A N 1
ATOM 876 C CA . ARG A 1 117 ? 21.551 -13.980 6.895 1.00 66.75 117 ARG A CA 1
ATOM 877 C C . ARG A 1 117 ? 20.249 -13.725 7.647 1.00 66.75 117 ARG A C 1
ATOM 879 O O . ARG A 1 117 ? 19.774 -14.630 8.317 1.00 66.75 117 ARG A O 1
ATOM 886 N N . PHE A 1 118 ? 19.633 -12.560 7.470 1.00 69.88 118 PHE A N 1
ATOM 887 C CA . PHE A 1 118 ? 18.337 -12.227 8.058 1.00 69.88 118 PHE A CA 1
ATOM 888 C C . PHE A 1 118 ? 17.231 -13.181 7.592 1.00 69.88 118 PHE A C 1
ATOM 890 O O . PHE A 1 118 ? 16.426 -13.623 8.402 1.00 69.88 118 PHE A O 1
ATOM 897 N N . LEU A 1 119 ? 17.202 -13.552 6.310 1.00 67.62 119 LEU A N 1
ATOM 898 C CA . LEU A 1 119 ? 16.230 -14.503 5.767 1.00 67.62 119 LEU A CA 1
ATOM 899 C C . LEU A 1 119 ? 16.470 -15.931 6.269 1.00 67.62 119 LEU A C 1
ATOM 901 O O . LEU A 1 119 ? 15.505 -16.638 6.548 1.00 67.62 119 LEU A O 1
ATOM 905 N N . VAL A 1 120 ? 17.728 -16.355 6.409 1.00 70.19 120 VAL A N 1
ATOM 906 C CA . VAL A 1 120 ? 18.082 -17.645 7.018 1.00 70.19 120 VAL A CA 1
ATOM 907 C C . VAL A 1 120 ? 17.700 -17.650 8.496 1.00 70.19 120 VAL A C 1
ATOM 909 O O . VAL A 1 120 ? 17.055 -18.594 8.941 1.00 70.19 120 VAL A O 1
ATOM 912 N N . ASP A 1 121 ? 18.012 -16.596 9.245 1.00 63.62 121 ASP A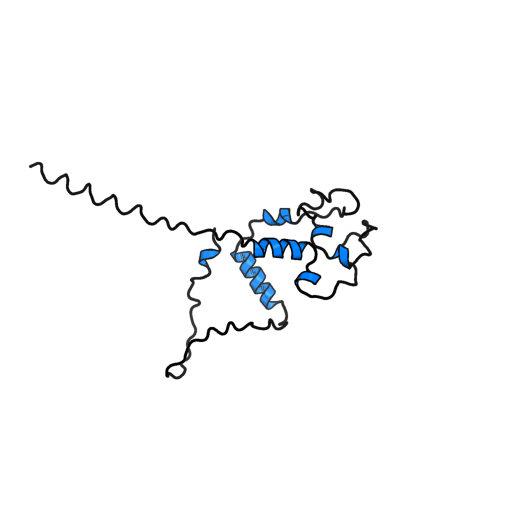 N 1
ATOM 913 C CA . ASP A 1 121 ? 17.674 -16.473 10.665 1.00 63.62 121 ASP A CA 1
ATOM 914 C C . ASP A 1 121 ? 16.144 -16.405 10.860 1.00 63.62 121 ASP A C 1
ATOM 916 O O . ASP A 1 121 ? 15.598 -17.124 11.694 1.00 63.62 121 ASP A O 1
ATOM 920 N N . LEU A 1 122 ? 15.408 -15.677 10.008 1.00 64.38 122 LEU A N 1
ATOM 921 C CA . LEU A 1 122 ? 13.939 -15.728 9.957 1.00 64.38 122 LEU A CA 1
ATOM 922 C C . LEU A 1 122 ? 13.409 -17.116 9.582 1.00 64.38 122 LEU A C 1
ATOM 924 O O . LEU A 1 122 ? 12.368 -17.525 10.088 1.00 64.38 122 LEU A O 1
ATOM 928 N N . GLY A 1 123 ? 14.099 -17.844 8.705 1.00 61.47 123 GLY A N 1
ATOM 929 C CA . GLY A 1 123 ? 13.773 -19.224 8.346 1.00 61.47 123 GLY A CA 1
ATOM 930 C C . GLY A 1 123 ? 13.888 -20.189 9.528 1.00 61.47 123 GLY A C 1
ATOM 931 O O . GLY A 1 123 ? 13.093 -21.119 9.620 1.00 61.47 123 GLY A O 1
ATOM 932 N N . HIS A 1 124 ? 14.807 -19.928 10.462 1.00 57.84 124 HIS A N 1
ATOM 933 C CA . HIS A 1 124 ? 14.912 -20.663 11.727 1.00 57.84 124 HIS A CA 1
ATOM 934 C C . HIS A 1 124 ? 13.855 -20.226 12.758 1.00 57.84 124 HIS A C 1
ATOM 936 O O . HIS A 1 124 ? 13.497 -21.014 13.630 1.00 57.84 124 HIS A O 1
ATOM 942 N N . LEU A 1 125 ? 13.332 -18.996 12.657 1.00 48.47 125 LEU A N 1
ATOM 943 C CA . LEU A 1 125 ? 12.289 -18.460 13.547 1.00 48.47 125 LEU A CA 1
ATOM 944 C C . LEU A 1 125 ? 10.857 -18.753 13.068 1.00 48.47 125 LEU A C 1
ATOM 946 O O . LEU A 1 125 ? 9.908 -18.692 13.853 1.00 48.47 125 LEU A O 1
ATOM 950 N N . ARG A 1 126 ? 10.666 -19.077 11.786 1.00 51.72 126 ARG A N 1
ATOM 951 C CA . ARG A 1 126 ? 9.359 -19.429 11.231 1.00 51.72 126 ARG A CA 1
ATOM 952 C C . ARG A 1 126 ? 9.098 -20.909 11.514 1.00 51.72 126 ARG A C 1
ATOM 954 O O . ARG A 1 126 ? 9.680 -21.778 10.874 1.00 51.72 126 ARG A O 1
ATOM 961 N N . SER A 1 127 ? 8.207 -21.191 12.470 1.00 42.66 127 SER A N 1
ATOM 962 C CA . SER A 1 127 ? 7.685 -22.549 12.700 1.00 42.66 127 SER A CA 1
ATOM 963 C C . SER A 1 127 ? 7.301 -23.218 11.371 1.00 42.66 127 SER A C 1
ATOM 965 O O . SER A 1 127 ? 6.803 -22.531 10.469 1.00 42.66 127 SER A O 1
ATOM 967 N N . PRO A 1 128 ? 7.515 -24.539 11.219 1.00 45.72 128 PRO A N 1
ATOM 968 C CA . PRO A 1 128 ? 7.406 -25.231 9.943 1.00 45.72 128 PRO A CA 1
ATOM 969 C C . PRO A 1 128 ? 5.940 -25.373 9.520 1.00 45.72 128 PRO A C 1
ATOM 971 O O . PRO A 1 128 ? 5.344 -26.446 9.594 1.00 45.72 128 PRO A O 1
ATOM 974 N N . HIS A 1 129 ? 5.344 -24.308 8.991 1.00 39.78 129 HIS A N 1
ATOM 975 C CA . HIS A 1 129 ? 4.200 -24.457 8.105 1.00 39.78 129 HIS A CA 1
ATOM 976 C C . HIS A 1 129 ? 4.719 -25.003 6.777 1.00 39.78 129 HIS A C 1
ATOM 978 O O . HIS A 1 129 ? 5.119 -24.265 5.881 1.00 39.78 129 HIS A O 1
ATOM 984 N N . ARG A 1 130 ? 4.768 -26.338 6.733 1.00 44.72 130 ARG A N 1
ATOM 985 C CA . ARG A 1 130 ? 4.894 -27.239 5.585 1.00 44.72 130 ARG A CA 1
ATOM 986 C C . ARG A 1 130 ? 4.750 -26.528 4.232 1.00 44.72 130 ARG A C 1
ATOM 988 O O . ARG A 1 130 ? 3.663 -26.499 3.657 1.00 44.72 130 ARG A O 1
ATOM 995 N N . MET A 1 131 ? 5.853 -26.019 3.681 1.00 38.72 131 MET A N 1
ATOM 996 C CA . MET A 1 131 ? 5.900 -25.765 2.244 1.00 38.72 131 MET A CA 1
ATOM 997 C C . MET A 1 131 ? 5.792 -27.124 1.560 1.00 38.72 131 MET A C 1
ATOM 999 O O . MET A 1 131 ? 6.649 -27.992 1.716 1.00 38.72 131 MET A O 1
ATOM 1003 N N . ARG A 1 132 ? 4.684 -27.332 0.849 1.00 42.44 132 ARG A N 1
ATOM 1004 C CA . ARG A 1 132 ? 4.487 -28.482 -0.026 1.00 42.44 132 ARG A CA 1
ATOM 1005 C C . ARG A 1 132 ? 5.573 -28.402 -1.096 1.00 42.44 132 ARG A C 1
ATOM 1007 O O . ARG A 1 132 ? 5.539 -27.505 -1.934 1.00 42.44 132 ARG A O 1
ATOM 1014 N N . THR A 1 133 ? 6.551 -29.297 -1.036 1.00 41.91 133 THR A N 1
ATOM 1015 C CA . THR A 1 133 ? 7.540 -29.457 -2.096 1.00 41.91 133 THR A CA 1
ATOM 1016 C C . THR A 1 133 ? 6.788 -29.816 -3.371 1.00 41.91 133 THR A C 1
ATOM 1018 O O . THR A 1 133 ? 6.197 -30.888 -3.490 1.00 41.91 133 THR A O 1
ATOM 1021 N N . VAL A 1 134 ? 6.756 -28.892 -4.327 1.00 43.25 134 VAL A N 1
ATOM 1022 C CA . VAL A 1 134 ? 6.391 -29.230 -5.699 1.00 43.25 134 VAL A CA 1
ATOM 1023 C C . VAL A 1 134 ? 7.616 -29.948 -6.251 1.00 43.25 134 VAL A C 1
ATOM 1025 O O . VAL A 1 134 ? 8.578 -29.317 -6.675 1.00 43.25 134 VAL A O 1
ATOM 1028 N N . SER A 1 135 ? 7.642 -31.275 -6.118 1.00 39.12 135 SER A N 1
ATOM 1029 C CA . SER A 1 135 ? 8.647 -32.100 -6.778 1.00 39.12 135 SER A CA 1
ATOM 1030 C C . SER A 1 135 ? 8.463 -31.935 -8.280 1.00 39.12 135 SER A C 1
ATOM 1032 O O . SER A 1 135 ? 7.536 -32.490 -8.865 1.00 39.12 135 SER A O 1
ATOM 1034 N N . SER A 1 136 ? 9.346 -31.165 -8.905 1.00 43.88 136 SER A N 1
ATOM 1035 C CA . SER A 1 136 ? 9.614 -31.251 -10.332 1.00 43.88 136 SER A CA 1
ATOM 1036 C C . SER A 1 136 ? 10.125 -32.662 -10.615 1.00 43.88 136 SER A C 1
ATOM 1038 O O . SER A 1 136 ? 11.295 -32.986 -10.421 1.00 43.88 136 SER A O 1
ATOM 1040 N N . THR A 1 137 ? 9.213 -33.547 -11.013 1.00 37.62 137 THR A N 1
ATOM 1041 C CA . THR A 1 137 ? 9.547 -34.869 -11.536 1.00 37.62 137 THR A CA 1
ATOM 1042 C C . THR A 1 137 ? 10.212 -34.684 -12.897 1.00 37.62 137 THR A C 1
ATOM 1044 O O . THR A 1 137 ? 9.575 -34.789 -13.941 1.00 37.62 137 THR A O 1
ATOM 1047 N N . THR A 1 138 ? 11.511 -34.392 -12.896 1.00 38.19 138 THR A N 1
ATOM 1048 C CA . THR A 1 138 ? 12.355 -34.653 -14.059 1.00 38.19 138 THR A CA 1
ATOM 1049 C C . THR A 1 138 ? 12.454 -36.169 -14.180 1.00 38.19 138 THR A C 1
ATOM 1051 O O . THR A 1 138 ? 13.120 -36.833 -13.390 1.00 38.19 138 THR A O 1
ATOM 1054 N N . SER A 1 139 ? 11.704 -36.725 -15.128 1.00 43.72 139 SER A N 1
ATOM 1055 C CA . SER A 1 139 ? 11.754 -38.134 -15.505 1.00 43.72 139 SER A CA 1
ATOM 1056 C C . SER A 1 139 ? 13.122 -38.445 -16.119 1.00 43.72 139 SER A C 1
ATOM 1058 O O . SER A 1 139 ? 13.335 -38.265 -17.316 1.00 43.72 139 SER A O 1
ATOM 1060 N N . THR A 1 140 ? 14.070 -38.891 -15.297 1.00 38.00 140 THR A N 1
ATOM 1061 C CA . THR A 1 140 ? 15.302 -39.538 -15.755 1.00 38.00 140 THR A CA 1
ATOM 1062 C C . THR A 1 140 ? 15.196 -41.043 -15.535 1.00 38.00 140 THR A C 1
ATOM 1064 O O . THR A 1 140 ? 15.099 -41.561 -14.422 1.00 38.00 140 THR A O 1
ATOM 1067 N N . ARG A 1 141 ? 15.171 -41.742 -16.670 1.00 38.03 141 ARG A N 1
ATOM 1068 C CA . ARG A 1 141 ? 15.214 -43.194 -16.837 1.00 38.03 141 ARG A CA 1
ATOM 1069 C C . ARG A 1 141 ? 16.388 -43.797 -16.047 1.00 38.03 141 ARG A C 1
ATOM 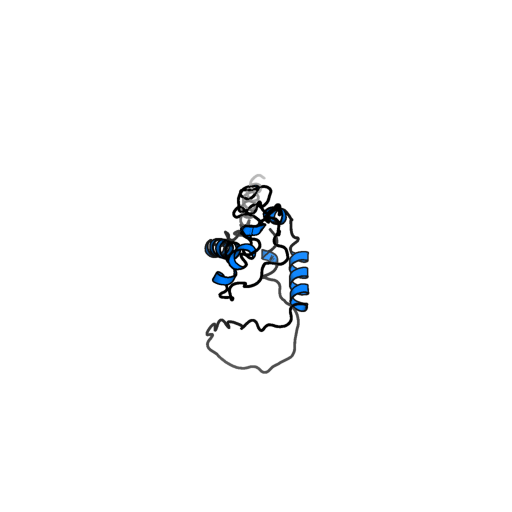1071 O O . ARG A 1 141 ? 17.530 -43.386 -16.215 1.00 38.03 141 ARG A O 1
ATOM 1078 N N . ARG A 1 142 ? 16.076 -44.777 -15.191 1.00 41.56 142 ARG A N 1
ATOM 1079 C CA . ARG A 1 142 ? 17.014 -45.540 -14.350 1.00 41.56 142 ARG A CA 1
ATOM 1080 C C . ARG A 1 142 ? 17.937 -46.430 -15.189 1.00 41.56 142 ARG A C 1
ATOM 1082 O O . ARG A 1 142 ? 17.442 -47.161 -16.037 1.00 41.56 142 ARG A O 1
ATOM 1089 N N . HIS A 1 143 ? 19.216 -46.484 -14.817 1.00 38.16 143 HIS A N 1
ATOM 1090 C CA . HIS A 1 143 ? 20.046 -47.689 -14.905 1.00 38.16 143 HIS A CA 1
ATOM 1091 C C . HIS A 1 143 ? 21.009 -47.753 -13.704 1.00 38.16 143 HIS A C 1
ATOM 1093 O O . HIS A 1 143 ? 21.773 -46.826 -13.478 1.00 38.16 143 HIS A O 1
ATOM 1099 N N . GLY A 1 144 ? 20.915 -48.857 -12.951 1.00 35.62 144 GLY A N 1
ATOM 1100 C CA . GLY A 1 144 ? 22.028 -49.602 -12.339 1.00 35.62 144 GLY A CA 1
ATOM 1101 C C . GLY A 1 144 ? 22.888 -48.994 -11.219 1.00 35.62 144 GLY A C 1
ATOM 1102 O O . GLY A 1 144 ? 23.806 -48.235 -11.488 1.00 35.62 144 GLY A O 1
ATOM 1103 N N . SER A 1 145 ? 22.682 -49.527 -10.003 1.00 37.31 145 SER A N 1
ATOM 1104 C CA . SER A 1 145 ? 23.699 -50.011 -9.033 1.00 37.31 145 SER A CA 1
ATOM 1105 C C . SER A 1 145 ? 24.783 -49.077 -8.458 1.00 37.31 145 SER A C 1
ATOM 1107 O O . SER A 1 145 ? 25.792 -48.840 -9.110 1.00 37.31 145 SER A O 1
ATOM 1109 N N . ALA A 1 146 ? 24.658 -48.732 -7.163 1.00 34.84 146 ALA A N 1
ATOM 1110 C CA . ALA A 1 146 ? 25.686 -48.915 -6.114 1.00 34.84 146 ALA A CA 1
ATOM 1111 C C . ALA A 1 146 ? 25.151 -48.489 -4.721 1.00 34.84 146 ALA A C 1
ATOM 1113 O O . ALA A 1 146 ? 24.360 -47.558 -4.600 1.00 34.84 146 ALA A O 1
ATOM 1114 N N . THR A 1 147 ? 25.566 -49.219 -3.685 1.00 43.06 147 THR A N 1
ATOM 1115 C CA . THR A 1 147 ? 25.244 -49.114 -2.242 1.00 43.06 147 THR A CA 1
ATOM 1116 C C . THR A 1 147 ? 25.779 -47.843 -1.544 1.00 43.06 147 THR A C 1
ATOM 1118 O O . THR A 1 147 ? 26.635 -47.167 -2.111 1.00 43.06 147 THR A O 1
ATOM 1121 N N . PRO A 1 148 ? 25.313 -47.499 -0.317 1.00 49.09 148 PRO A N 1
ATOM 1122 C CA . PRO A 1 148 ? 25.509 -46.177 0.273 1.00 49.09 148 PRO A CA 1
ATOM 1123 C C . PRO A 1 148 ? 26.791 -46.082 1.111 1.00 49.09 148 PRO A C 1
ATOM 1125 O O . PRO A 1 148 ? 27.063 -46.932 1.955 1.00 49.09 148 PRO A O 1
ATOM 1128 N N . SER A 1 149 ? 27.528 -44.988 0.947 1.00 36.84 149 SER A N 1
ATOM 1129 C CA . SER A 1 149 ? 28.620 -44.586 1.834 1.00 36.84 149 SER A CA 1
ATOM 1130 C C . SER A 1 149 ? 28.438 -43.121 2.235 1.00 36.84 149 SER A C 1
ATOM 1132 O O . SER A 1 149 ? 28.177 -42.247 1.412 1.00 36.84 149 SER A O 1
ATOM 1134 N N . HIS A 1 150 ? 28.498 -42.881 3.545 1.00 44.69 150 HIS A N 1
ATOM 1135 C CA . HIS A 1 150 ? 28.471 -41.565 4.177 1.00 44.69 150 HIS A CA 1
ATOM 1136 C C . HIS A 1 150 ? 29.558 -40.640 3.612 1.00 44.69 150 HIS A C 1
ATOM 1138 O O . HIS A 1 150 ? 30.734 -40.980 3.702 1.00 44.69 150 HIS A O 1
ATOM 1144 N N . ALA A 1 151 ? 29.170 -39.453 3.133 1.00 35.16 151 ALA A N 1
ATOM 1145 C CA . ALA A 1 151 ? 30.015 -38.256 3.112 1.00 35.16 151 ALA A CA 1
ATOM 1146 C C . ALA A 1 151 ? 29.187 -36.993 2.782 1.00 35.16 151 ALA A C 1
ATOM 1148 O O . ALA A 1 151 ? 28.838 -36.746 1.631 1.00 35.16 151 ALA A O 1
ATOM 1149 N N . SER A 1 152 ? 28.926 -36.151 3.787 1.00 42.81 152 SER A N 1
ATOM 1150 C CA . SER A 1 152 ? 29.070 -34.694 3.602 1.00 42.81 152 SER A CA 1
ATOM 1151 C C . SER A 1 152 ? 30.571 -34.432 3.409 1.00 42.81 152 SER A C 1
ATOM 1153 O O . SER A 1 152 ? 31.342 -35.094 4.108 1.00 42.81 152 SER A O 1
ATOM 1155 N N . PRO A 1 153 ? 31.040 -33.516 2.533 1.00 53.19 153 PRO A N 1
ATOM 1156 C CA . PRO A 1 153 ? 30.703 -32.092 2.592 1.00 53.19 153 PRO A CA 1
ATOM 1157 C C . PRO A 1 153 ? 30.679 -31.379 1.216 1.00 53.19 153 PRO A C 1
ATOM 1159 O O . PRO A 1 153 ? 30.901 -31.962 0.162 1.00 53.19 153 PRO A O 1
ATOM 1162 N N . THR A 1 154 ? 30.508 -30.057 1.270 1.00 39.47 154 THR A N 1
ATOM 1163 C CA . THR A 1 154 ? 30.713 -29.060 0.201 1.00 39.47 154 THR A CA 1
ATOM 1164 C C . THR A 1 154 ? 29.521 -28.803 -0.723 1.00 39.47 154 THR A C 1
ATOM 1166 O O . THR A 1 154 ? 29.352 -29.369 -1.798 1.00 39.47 154 THR A O 1
ATOM 1169 N N . CYS A 1 155 ? 28.723 -27.820 -0.296 1.00 39.72 155 CYS A N 1
ATOM 1170 C CA . CYS A 1 155 ? 27.948 -26.952 -1.170 1.00 39.72 155 CYS A CA 1
ATOM 1171 C C . CYS A 1 155 ? 28.921 -26.298 -2.167 1.00 39.72 155 CYS A C 1
ATOM 1173 O O . CYS A 1 155 ? 29.561 -25.290 -1.869 1.00 39.72 155 CYS A O 1
ATOM 1175 N N . ARG A 1 156 ? 29.119 -26.941 -3.322 1.00 43.06 156 ARG A N 1
ATOM 1176 C CA . ARG A 1 156 ? 29.958 -26.442 -4.410 1.00 43.06 156 ARG A CA 1
ATOM 1177 C C . ARG A 1 156 ? 29.171 -25.377 -5.175 1.00 43.06 156 ARG A C 1
ATOM 1179 O O . ARG A 1 156 ? 28.463 -25.646 -6.137 1.00 43.06 156 ARG A O 1
ATOM 1186 N N . SER A 1 157 ? 29.262 -24.170 -4.636 1.00 51.38 157 SER A N 1
ATOM 1187 C CA . SER A 1 157 ? 29.363 -22.872 -5.301 1.00 51.38 157 SER A CA 1
ATOM 1188 C C . SER A 1 157 ? 29.240 -22.876 -6.831 1.00 51.38 157 SER A C 1
ATOM 1190 O O . SER A 1 157 ? 30.244 -22.882 -7.529 1.00 51.38 157 SER A O 1
ATOM 1192 N N . HIS A 1 158 ? 28.016 -22.777 -7.347 1.00 41.44 158 HIS A N 1
ATOM 1193 C CA . HIS A 1 158 ? 27.752 -22.165 -8.661 1.00 41.44 158 HIS A CA 1
ATOM 1194 C C . HIS A 1 158 ? 26.559 -21.190 -8.636 1.00 41.44 158 HIS A C 1
ATOM 1196 O O . HIS A 1 158 ? 26.418 -20.388 -9.550 1.00 41.44 158 HIS A O 1
ATOM 1202 N N . ALA A 1 159 ? 25.748 -21.180 -7.568 1.00 38.88 159 ALA A N 1
ATOM 1203 C CA . ALA A 1 159 ? 24.586 -20.292 -7.452 1.00 38.88 159 ALA A CA 1
ATOM 1204 C C . ALA A 1 159 ? 24.881 -18.935 -6.773 1.00 38.88 159 ALA A C 1
ATOM 1206 O O . ALA A 1 159 ? 24.196 -17.959 -7.054 1.00 38.88 159 ALA A O 1
ATOM 1207 N N . CYS A 1 160 ? 25.908 -18.832 -5.916 1.00 34.22 160 CYS A N 1
ATOM 1208 C CA . CYS A 1 160 ? 26.179 -17.587 -5.174 1.00 34.22 160 CYS A CA 1
ATOM 1209 C C . CYS A 1 160 ? 26.846 -16.473 -5.994 1.00 34.22 160 CYS A C 1
ATOM 1211 O O . CYS A 1 160 ? 26.788 -15.320 -5.577 1.00 34.22 160 CYS A O 1
ATOM 1213 N N . LEU A 1 161 ? 27.463 -16.764 -7.146 1.00 38.00 161 LEU A N 1
ATOM 1214 C CA . LEU A 1 161 ? 28.114 -15.715 -7.945 1.00 38.00 161 LEU A CA 1
ATOM 1215 C C . LEU A 1 161 ? 27.119 -14.793 -8.671 1.00 38.00 161 LEU A C 1
ATOM 1217 O O . LEU A 1 161 ? 27.525 -13.743 -9.151 1.00 38.00 161 LEU A O 1
ATOM 1221 N N . SER A 1 162 ? 25.829 -15.143 -8.724 1.00 40.25 162 SER A N 1
ATOM 1222 C CA . SER A 1 162 ? 24.834 -14.376 -9.484 1.00 40.25 162 SER A CA 1
ATOM 1223 C C . SER A 1 162 ? 24.125 -13.274 -8.684 1.00 40.25 162 SER A C 1
ATOM 1225 O O . SER A 1 162 ? 23.267 -12.599 -9.242 1.00 40.25 162 SER A O 1
ATOM 1227 N N . CYS A 1 163 ? 24.456 -13.088 -7.398 1.00 35.03 163 CYS A N 1
ATOM 1228 C CA . CYS A 1 163 ? 23.856 -12.053 -6.537 1.00 35.03 163 CYS A CA 1
ATOM 1229 C C . CYS A 1 163 ? 24.762 -10.838 -6.279 1.00 35.03 163 CYS A C 1
ATOM 1231 O O . CYS A 1 163 ? 24.343 -9.909 -5.596 1.00 35.03 163 CYS A O 1
ATOM 1233 N N . CYS A 1 164 ? 25.983 -10.825 -6.814 1.00 31.80 164 CYS A N 1
ATOM 1234 C CA . CYS A 1 164 ? 26.821 -9.631 -6.833 1.00 31.80 164 CYS A CA 1
ATOM 1235 C C . CYS A 1 164 ? 26.815 -9.085 -8.258 1.00 31.80 164 CYS A C 1
ATOM 1237 O O . CYS A 1 164 ? 27.560 -9.617 -9.073 1.00 31.80 164 CYS A O 1
ATOM 1239 N N . HIS A 1 165 ? 25.933 -8.128 -8.546 1.00 36.38 165 HIS A N 1
ATOM 1240 C CA . HIS A 1 165 ? 26.129 -6.893 -9.323 1.00 36.38 165 HIS A CA 1
ATOM 1241 C C . HIS A 1 165 ? 24.827 -6.092 -9.241 1.00 36.38 165 HIS A C 1
ATOM 1243 O O . HIS A 1 165 ? 23.778 -6.639 -9.648 1.00 36.38 165 HIS A O 1
#

pLDDT: mean 70.67, std 23.65, range [31.8, 97.56]

Sequence (165 aa):
MTKIKKAVAILAAVSLGAISTAAFADPDQGSIARGGKLYDKWYKVIKADTPTETHPLYPSSNEKYAKQPNNNWRCKECHGWDGRGVDGAYKSGSHATGIKGVNGMAQQQLDCPKVARFLVDLGHLRSPHRMRTVSSTTSTRRHGSATPSHASPTCRSHACLSCCH

Organism: NCBI:txid1010611